Protein AF-X1QKD3-F1 (afdb_monomer_lite)

Structure (mmCIF, N/CA/C/O backbone):
data_AF-X1QKD3-F1
#
_entry.id   AF-X1QKD3-F1
#
loop_
_atom_site.group_PDB
_atom_site.id
_atom_site.type_symbol
_atom_site.label_atom_id
_atom_site.label_alt_id
_atom_site.label_comp_id
_atom_site.label_asym_id
_atom_site.label_entity_id
_atom_site.label_seq_id
_atom_site.pdbx_PDB_ins_code
_atom_site.Cartn_x
_atom_site.Cartn_y
_atom_site.Cartn_z
_atom_site.occupancy
_atom_site.B_iso_or_equiv
_atom_site.auth_seq_id
_atom_site.auth_comp_id
_atom_site.auth_asym_id
_atom_site.auth_atom_id
_atom_site.pdbx_PDB_model_num
ATOM 1 N N . MET A 1 1 ? 2.279 -0.326 20.862 1.00 61.84 1 MET A N 1
ATOM 2 C CA . MET A 1 1 ? 1.372 -0.417 19.700 1.00 61.84 1 MET A CA 1
ATOM 3 C C . MET A 1 1 ? 2.110 -1.162 18.608 1.00 61.84 1 MET A C 1
ATOM 5 O O . MET A 1 1 ? 3.327 -1.029 18.549 1.00 61.84 1 MET A O 1
ATOM 9 N N . ALA A 1 2 ? 1.406 -1.986 17.839 1.00 87.00 2 ALA A N 1
ATOM 10 C CA . ALA A 1 2 ? 1.980 -2.815 16.786 1.00 87.00 2 ALA A CA 1
ATOM 11 C C . ALA A 1 2 ? 1.260 -2.522 15.469 1.00 87.00 2 ALA A C 1
ATOM 13 O O . ALA A 1 2 ? 0.077 -2.185 15.484 1.00 87.00 2 ALA A O 1
ATOM 14 N N . TRP A 1 3 ? 1.986 -2.646 14.363 1.00 91.75 3 TRP A N 1
ATOM 15 C CA . TRP A 1 3 ? 1.397 -2.656 13.032 1.00 91.75 3 TRP A CA 1
ATOM 16 C C . TRP A 1 3 ? 0.642 -3.965 12.824 1.00 91.75 3 TRP A C 1
ATOM 18 O O . TRP A 1 3 ? 1.067 -5.008 13.323 1.00 91.75 3 TRP A O 1
ATOM 28 N N . VAL A 1 4 ? -0.486 -3.886 12.129 1.00 94.19 4 VAL A N 1
ATOM 29 C CA . VAL A 1 4 ? -1.331 -5.035 11.816 1.00 94.19 4 VAL A CA 1
ATOM 30 C C . VAL A 1 4 ? -1.514 -5.058 10.307 1.00 94.19 4 VAL A C 1
ATOM 32 O O . VAL A 1 4 ? -2.031 -4.089 9.750 1.00 94.19 4 VAL A O 1
ATOM 35 N N . SER A 1 5 ? -1.057 -6.129 9.663 1.00 94.38 5 SER A N 1
ATOM 36 C CA . SER A 1 5 ? -1.263 -6.319 8.229 1.00 94.38 5 SER A CA 1
ATOM 37 C C . SER A 1 5 ? -2.680 -6.789 7.908 1.00 94.38 5 SER A C 1
ATOM 39 O O . SER A 1 5 ? -3.314 -7.442 8.743 1.00 94.38 5 SER A O 1
ATOM 41 N N . PRO A 1 6 ? -3.174 -6.492 6.694 1.00 95.12 6 PRO A N 1
ATOM 42 C CA . PRO A 1 6 ? -4.314 -7.176 6.097 1.00 95.12 6 PRO A CA 1
ATOM 43 C C . PRO A 1 6 ? -4.197 -8.702 6.168 1.00 95.12 6 PRO A C 1
ATOM 45 O O . PRO A 1 6 ? -3.116 -9.268 6.307 1.00 95.12 6 PRO A O 1
ATOM 48 N N . THR A 1 7 ? -5.339 -9.377 6.082 1.00 95.62 7 THR A N 1
ATOM 49 C CA . THR A 1 7 ? -5.428 -10.846 6.120 1.00 95.62 7 THR A CA 1
ATOM 50 C C . THR A 1 7 ? -5.896 -11.450 4.801 1.00 95.62 7 THR A C 1
ATOM 52 O O . THR A 1 7 ? -5.780 -12.659 4.611 1.00 95.62 7 THR A O 1
ATOM 55 N N . SER A 1 8 ? -6.450 -10.634 3.906 1.00 96.25 8 SER A N 1
ATOM 56 C CA . SER A 1 8 ? -6.901 -11.034 2.575 1.00 96.25 8 SER A CA 1
ATOM 57 C C . SER A 1 8 ? -6.942 -9.825 1.641 1.00 96.25 8 SER A C 1
ATOM 59 O O . SER A 1 8 ? -6.728 -8.694 2.078 1.00 96.25 8 SER A O 1
ATOM 61 N N . HIS A 1 9 ? -7.257 -10.064 0.374 1.00 95.69 9 HIS A N 1
ATOM 62 C CA . HIS A 1 9 ? -7.461 -9.039 -0.640 1.00 95.69 9 HIS A CA 1
ATOM 63 C C . HIS A 1 9 ? -8.738 -9.315 -1.443 1.00 95.69 9 HIS A C 1
ATOM 65 O O . HIS A 1 9 ? -9.289 -10.416 -1.365 1.00 95.69 9 HIS A O 1
ATOM 71 N N . ASP A 1 10 ? -9.191 -8.312 -2.188 1.00 95.75 10 ASP A N 1
ATOM 72 C CA . ASP A 1 10 ? -10.140 -8.459 -3.290 1.00 95.75 10 ASP A CA 1
ATOM 73 C C . ASP A 1 10 ? -9.579 -7.710 -4.505 1.00 95.75 10 ASP A C 1
ATOM 75 O O . ASP A 1 10 ? -9.236 -6.525 -4.414 1.00 95.75 10 ASP A O 1
ATOM 79 N N . ASP A 1 11 ? -9.448 -8.420 -5.622 1.00 93.56 11 ASP A N 1
ATOM 80 C CA . ASP A 1 11 ? -9.058 -7.866 -6.915 1.00 93.56 11 ASP A CA 1
ATOM 81 C C . ASP A 1 11 ? -10.233 -8.017 -7.881 1.00 93.56 11 ASP A C 1
ATOM 83 O O . ASP A 1 11 ? -10.396 -9.015 -8.583 1.00 93.56 11 ASP A O 1
ATOM 87 N N . TRP A 1 12 ? -11.090 -7.000 -7.880 1.00 89.88 12 TRP A N 1
ATOM 88 C CA . TRP A 1 12 ? -12.324 -6.987 -8.660 1.00 89.88 12 TRP A CA 1
ATOM 89 C C . TRP A 1 12 ? -12.090 -7.087 -10.168 1.00 89.88 12 TRP A C 1
ATOM 91 O O . TRP A 1 12 ? -12.960 -7.589 -10.887 1.00 89.88 12 TRP A O 1
ATOM 101 N N . ASP A 1 13 ? -10.952 -6.578 -10.641 1.00 89.81 13 ASP A N 1
ATOM 102 C CA . ASP A 1 13 ? -10.637 -6.499 -12.062 1.00 89.81 13 ASP A CA 1
ATOM 103 C C . ASP A 1 13 ? -9.740 -7.655 -12.540 1.00 89.81 13 ASP A C 1
ATOM 105 O O . ASP A 1 13 ? -9.559 -7.785 -13.757 1.00 89.81 13 ASP A O 1
ATOM 109 N N . ASP A 1 14 ? -9.227 -8.491 -11.624 1.00 94.38 14 ASP A N 1
ATOM 110 C CA . ASP A 1 14 ? -8.302 -9.606 -11.904 1.00 94.38 14 ASP A CA 1
ATOM 111 C C . ASP A 1 14 ? -7.076 -9.104 -12.700 1.00 94.38 14 ASP A C 1
ATOM 113 O O . ASP A 1 14 ? -6.777 -9.540 -13.819 1.00 94.38 14 ASP A O 1
ATOM 117 N N . ARG A 1 15 ? -6.448 -8.040 -12.181 1.00 94.69 15 ARG A N 1
ATOM 118 C CA . ARG A 1 15 ? -5.343 -7.289 -12.808 1.00 94.69 15 ARG A CA 1
ATOM 119 C C . ARG A 1 15 ? -4.067 -7.276 -11.999 1.00 94.69 15 ARG A C 1
ATOM 121 O O . ARG A 1 15 ? -3.028 -6.930 -12.566 1.00 94.69 15 ARG A O 1
ATOM 128 N N . TRP A 1 16 ? -4.160 -7.567 -10.715 1.00 95.25 16 TRP A N 1
ATOM 129 C CA . TRP A 1 16 ? -3.028 -7.692 -9.834 1.00 95.25 16 TRP A CA 1
ATOM 130 C C . TRP A 1 16 ? -2.537 -9.128 -9.841 1.00 95.25 16 TRP A C 1
ATOM 132 O O . TRP A 1 16 ? -3.304 -10.079 -9.838 1.00 95.25 16 TRP A O 1
ATOM 142 N N . ASP A 1 17 ? -1.224 -9.261 -9.853 1.00 95.94 17 ASP A N 1
ATOM 143 C CA . ASP A 1 17 ? -0.530 -10.517 -9.674 1.00 95.94 17 ASP A CA 1
ATOM 144 C C . ASP A 1 17 ? 0.109 -10.527 -8.278 1.00 95.94 17 ASP A C 1
ATOM 146 O O . ASP A 1 17 ? 0.555 -9.492 -7.763 1.00 95.94 17 ASP A O 1
ATOM 150 N N . ASP A 1 18 ? 0.196 -11.721 -7.689 1.00 97.06 18 ASP A N 1
ATOM 151 C CA . ASP A 1 18 ? 0.863 -11.991 -6.414 1.00 97.06 18 ASP A CA 1
ATOM 152 C C . ASP A 1 18 ? 0.335 -11.144 -5.232 1.00 97.06 18 ASP A C 1
ATOM 154 O O . ASP A 1 18 ? 1.086 -10.685 -4.370 1.00 97.06 18 ASP A O 1
ATOM 158 N N . GLU A 1 19 ? -0.981 -10.956 -5.147 1.00 96.56 19 GLU A N 1
ATOM 159 C CA . GLU A 1 19 ? -1.668 -10.047 -4.220 1.00 96.56 19 GLU A CA 1
ATOM 160 C C . GLU A 1 19 ? -1.364 -10.335 -2.746 1.00 96.56 19 GLU A C 1
ATOM 162 O O . GLU A 1 19 ? -1.325 -9.424 -1.916 1.00 96.56 19 GLU A O 1
ATOM 167 N N . THR A 1 20 ? -1.093 -11.598 -2.402 1.00 97.31 20 THR A N 1
ATOM 168 C CA . THR A 1 20 ? -0.695 -11.986 -1.041 1.00 97.31 20 THR A CA 1
ATOM 169 C C . THR A 1 20 ? 0.603 -11.324 -0.586 1.00 97.31 20 THR A C 1
ATOM 171 O O . THR A 1 20 ? 0.787 -11.126 0.613 1.00 97.31 20 THR A O 1
ATOM 174 N N . ASN A 1 21 ? 1.475 -10.945 -1.523 1.00 96.88 21 ASN A N 1
ATOM 175 C CA . ASN A 1 21 ? 2.734 -10.269 -1.226 1.00 96.88 21 ASN A CA 1
ATOM 176 C C . ASN A 1 21 ? 2.526 -8.806 -0.794 1.00 96.88 21 ASN A C 1
ATOM 178 O O . ASN A 1 21 ? 3.434 -8.188 -0.254 1.00 96.88 21 ASN A O 1
ATOM 182 N N . ALA A 1 22 ? 1.341 -8.215 -0.999 1.00 95.81 22 ALA A N 1
ATOM 183 C CA . ALA A 1 22 ? 1.064 -6.847 -0.546 1.00 95.81 22 ALA A CA 1
ATOM 184 C C . ALA A 1 22 ? 0.945 -6.725 0.989 1.00 95.81 22 ALA A C 1
ATOM 186 O O . ALA A 1 22 ? 0.936 -5.614 1.524 1.00 95.81 22 ALA A O 1
ATOM 187 N N . TYR A 1 23 ? 0.810 -7.846 1.705 1.00 95.12 23 TYR A N 1
ATOM 188 C CA . TYR A 1 23 ? 0.563 -7.881 3.150 1.00 95.12 23 TYR A CA 1
ATOM 189 C C . TYR A 1 23 ? 1.246 -9.064 3.863 1.00 95.12 23 TYR A C 1
ATOM 191 O O . TYR A 1 23 ? 0.785 -9.518 4.911 1.00 95.12 23 TYR A O 1
ATOM 199 N N . ASP A 1 24 ? 2.361 -9.559 3.322 1.00 95.19 24 ASP A N 1
ATOM 200 C CA . ASP A 1 24 ? 3.154 -10.660 3.894 1.00 95.19 24 ASP A CA 1
ATOM 201 C C . ASP A 1 24 ? 4.258 -10.202 4.877 1.00 95.19 24 ASP A C 1
ATOM 203 O O . ASP A 1 24 ? 4.956 -11.036 5.457 1.00 95.19 24 ASP A O 1
ATOM 207 N N . GLU A 1 25 ? 4.375 -8.887 5.107 1.00 93.25 25 GLU A N 1
ATOM 208 C CA . GLU A 1 25 ? 5.419 -8.224 5.910 1.00 93.25 25 GLU A CA 1
ATOM 209 C C . GLU A 1 25 ? 6.854 -8.363 5.351 1.00 93.25 25 GLU A C 1
ATOM 211 O O . GLU A 1 25 ? 7.819 -8.098 6.077 1.00 93.25 25 GLU A O 1
ATOM 216 N N . ASP A 1 26 ? 7.019 -8.718 4.072 1.00 95.19 26 ASP A N 1
ATOM 217 C CA . ASP A 1 26 ? 8.312 -8.788 3.389 1.00 95.19 26 ASP A CA 1
ATOM 218 C C . ASP A 1 26 ? 8.428 -7.701 2.306 1.00 95.19 26 ASP A C 1
ATOM 220 O O . ASP A 1 26 ? 7.716 -7.672 1.315 1.00 95.19 26 ASP A O 1
ATOM 224 N N . THR A 1 27 ? 9.377 -6.776 2.472 1.00 94.25 27 THR A N 1
ATOM 225 C CA . THR A 1 27 ? 9.627 -5.709 1.485 1.00 94.25 27 THR A CA 1
ATOM 226 C C . THR A 1 27 ? 10.398 -6.188 0.245 1.00 94.25 27 THR A C 1
ATOM 228 O O . THR A 1 27 ? 10.738 -5.370 -0.610 1.00 94.25 27 THR A O 1
ATOM 231 N N . GLY A 1 28 ? 10.786 -7.467 0.190 1.00 94.00 28 GLY A N 1
ATOM 232 C CA . GLY A 1 28 ? 11.464 -8.098 -0.944 1.00 94.00 28 GLY A CA 1
ATOM 233 C C . GLY A 1 28 ? 10.524 -8.780 -1.944 1.00 94.00 28 GLY A C 1
ATOM 234 O O . GLY A 1 28 ? 10.938 -9.033 -3.076 1.00 94.00 28 GLY A O 1
ATOM 235 N N . SER A 1 29 ? 9.286 -9.061 -1.543 1.00 95.00 29 SER A N 1
ATOM 236 C CA . SER A 1 29 ? 8.179 -9.509 -2.390 1.00 95.00 29 SER A CA 1
ATOM 237 C C . SER A 1 29 ? 7.228 -8.335 -2.649 1.00 95.00 29 SER A C 1
ATOM 239 O O . SER A 1 29 ? 7.253 -7.318 -1.957 1.00 95.00 29 SER A O 1
ATOM 241 N N . PHE A 1 30 ? 6.429 -8.428 -3.710 1.00 93.75 30 PHE A N 1
ATOM 242 C CA . PHE A 1 30 ? 5.449 -7.398 -4.040 1.00 93.75 30 PHE A CA 1
ATOM 243 C C . PHE A 1 30 ? 4.291 -7.988 -4.839 1.00 93.75 30 PHE A C 1
ATOM 245 O O . PHE A 1 30 ? 4.471 -8.965 -5.568 1.00 93.75 30 PHE A O 1
ATOM 252 N N . ALA A 1 31 ? 3.116 -7.383 -4.675 1.00 96.00 31 ALA A N 1
ATOM 253 C CA . ALA A 1 31 ? 2.032 -7.487 -5.639 1.00 96.00 31 ALA A CA 1
ATOM 254 C C . ALA A 1 31 ? 2.245 -6.417 -6.714 1.00 96.00 31 ALA A C 1
ATOM 256 O O . ALA A 1 31 ? 2.751 -5.329 -6.414 1.00 96.00 31 ALA A O 1
ATOM 257 N N . TYR A 1 32 ? 1.868 -6.696 -7.954 1.00 93.62 32 TYR A N 1
ATOM 258 C CA . TYR A 1 32 ? 2.039 -5.750 -9.057 1.00 93.62 32 TYR A CA 1
ATOM 259 C C . TYR A 1 32 ? 0.910 -5.868 -10.066 1.00 93.62 32 TYR A C 1
ATOM 261 O O . TYR A 1 32 ? 0.166 -6.836 -10.080 1.00 93.62 32 TYR A O 1
ATOM 269 N N . TYR A 1 33 ? 0.807 -4.879 -10.943 1.00 92.88 33 TYR A N 1
ATOM 270 C CA . TYR A 1 33 ? -0.055 -4.927 -12.114 1.00 92.88 33 TYR A CA 1
ATOM 271 C C . TYR A 1 33 ? 0.664 -4.233 -13.277 1.00 92.88 33 TYR A C 1
ATOM 273 O O . TYR A 1 33 ? 1.566 -3.418 -13.068 1.00 92.88 33 TYR A O 1
ATOM 281 N N . PHE A 1 34 ? 0.267 -4.533 -14.516 1.00 88.12 34 PHE A N 1
ATOM 282 C CA . PHE A 1 34 ? 0.856 -3.914 -15.705 1.00 88.12 34 PHE A CA 1
ATOM 283 C C . PHE A 1 34 ? -0.125 -2.993 -16.433 1.00 88.12 34 PHE A C 1
ATOM 285 O O . PHE A 1 34 ? -1.075 -3.443 -17.077 1.00 88.12 34 PHE A O 1
ATOM 292 N N . GLY A 1 35 ? 0.190 -1.696 -16.418 1.00 80.56 35 GLY A N 1
ATOM 293 C CA . GLY A 1 35 ? -0.507 -0.661 -17.178 1.00 80.56 35 GLY A CA 1
ATOM 294 C C . GLY A 1 35 ? -1.888 -0.293 -16.627 1.00 80.56 35 GLY A C 1
ATOM 295 O O . GLY A 1 35 ? -2.526 -1.054 -15.912 1.00 80.56 35 GLY A O 1
ATOM 296 N N . GLY A 1 36 ? -2.374 0.893 -16.998 1.00 78.69 36 GLY A N 1
ATOM 297 C CA . GLY A 1 36 ? -3.675 1.397 -16.549 1.00 78.69 36 GLY A CA 1
ATOM 298 C C . GLY A 1 36 ? -3.682 1.870 -15.093 1.00 78.69 36 GLY A C 1
ATOM 299 O O . GLY A 1 36 ? -2.636 2.087 -14.487 1.00 78.69 36 GLY A O 1
ATOM 300 N N . ALA A 1 37 ? -4.885 2.070 -14.561 1.00 78.38 37 ALA A N 1
ATOM 301 C CA . ALA A 1 37 ? -5.121 2.443 -13.173 1.00 78.38 37 ALA A CA 1
ATOM 302 C C . ALA A 1 37 ? -6.135 1.457 -12.594 1.00 78.38 37 ALA A C 1
ATOM 304 O O . ALA A 1 37 ? -7.315 1.514 -12.942 1.00 78.38 37 ALA A O 1
ATOM 305 N N . TYR A 1 38 ? -5.648 0.541 -11.762 1.00 89.00 38 TYR A N 1
ATOM 306 C CA . TYR A 1 38 ? -6.440 -0.482 -11.084 1.00 89.00 38 TYR A CA 1
ATOM 307 C C . TYR A 1 38 ? -6.229 -0.369 -9.575 1.00 89.00 38 TYR A C 1
ATOM 309 O O . TYR A 1 38 ? -5.251 0.221 -9.111 1.00 89.00 38 TYR A O 1
ATOM 317 N N . TYR A 1 39 ? -7.157 -0.910 -8.798 1.00 89.38 39 TYR A N 1
ATOM 318 C CA . TYR A 1 39 ? -7.118 -0.859 -7.341 1.00 89.38 39 TYR A CA 1
ATOM 319 C C . TYR A 1 39 ? -7.062 -2.269 -6.766 1.00 89.38 39 TYR A C 1
ATOM 321 O O . TYR A 1 39 ? -7.589 -3.195 -7.368 1.00 89.38 39 TYR A O 1
ATOM 329 N N . LEU A 1 40 ? -6.407 -2.411 -5.615 1.00 94.38 40 LEU A N 1
ATOM 330 C CA . LEU A 1 40 ? -6.344 -3.659 -4.865 1.00 94.38 40 LEU A CA 1
ATOM 331 C C . LEU A 1 40 ? -6.943 -3.417 -3.484 1.00 94.38 40 LEU A C 1
ATOM 333 O O . LEU A 1 40 ? -6.434 -2.613 -2.698 1.00 94.38 40 LEU A O 1
ATOM 337 N N . GLU A 1 41 ? -8.043 -4.088 -3.169 1.00 95.00 41 GLU A N 1
ATOM 338 C CA . GLU A 1 41 ? -8.658 -3.953 -1.853 1.00 95.00 41 GLU A CA 1
ATOM 339 C C . GLU A 1 41 ? -7.916 -4.842 -0.858 1.00 95.00 41 GLU A C 1
ATOM 341 O O . GLU A 1 41 ? -7.744 -6.033 -1.090 1.00 95.00 41 GLU A O 1
ATOM 346 N N . LEU A 1 42 ? -7.462 -4.271 0.262 1.00 95.75 42 LEU A N 1
ATOM 347 C CA . LEU A 1 42 ? -6.687 -4.985 1.281 1.00 95.75 42 LEU A CA 1
ATOM 348 C C . LEU A 1 42 ? -7.491 -5.118 2.571 1.00 95.75 42 LEU A C 1
ATOM 350 O O . LEU A 1 42 ? -7.636 -4.174 3.341 1.00 95.75 42 LEU A O 1
ATOM 354 N N . ILE A 1 43 ? -7.992 -6.316 2.837 1.00 94.00 43 ILE A N 1
ATOM 355 C CA . ILE A 1 43 ? -9.032 -6.552 3.832 1.00 94.00 43 ILE A CA 1
ATOM 356 C C . ILE A 1 43 ? -8.417 -6.983 5.167 1.00 94.00 43 ILE A C 1
ATOM 358 O O . ILE A 1 43 ? -7.635 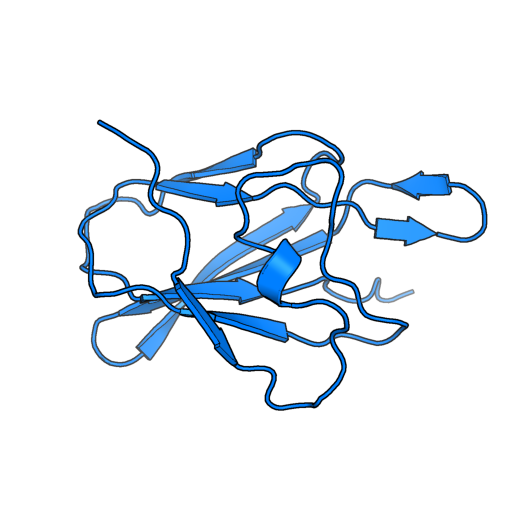-7.932 5.256 1.00 94.00 43 ILE A O 1
ATOM 362 N N . HIS A 1 44 ? -8.843 -6.320 6.239 1.00 91.19 44 HIS A N 1
ATOM 363 C CA . HIS A 1 44 ? -8.563 -6.702 7.621 1.00 91.19 44 HIS A CA 1
ATOM 364 C C . HIS A 1 44 ? -9.869 -6.731 8.425 1.00 91.19 44 HIS A C 1
ATOM 366 O O . HIS A 1 44 ? -10.867 -6.120 8.043 1.00 91.19 44 HIS A O 1
ATOM 372 N N . SER A 1 45 ? -9.867 -7.413 9.573 1.00 89.69 45 SER A N 1
ATOM 373 C CA . SER A 1 45 ? -10.947 -7.248 10.553 1.00 89.69 45 SER A CA 1
ATOM 374 C C . SER A 1 45 ? -11.052 -5.788 11.024 1.00 89.69 45 SER A C 1
ATOM 376 O O . SER A 1 45 ? -10.056 -5.072 11.074 1.00 89.69 45 SER A O 1
ATOM 378 N N . ALA A 1 46 ? -12.247 -5.323 11.384 1.00 87.62 46 ALA A N 1
ATOM 379 C CA . ALA A 1 46 ? -12.422 -3.937 11.817 1.00 87.62 46 ALA A CA 1
ATOM 380 C C . ALA A 1 46 ? -11.529 -3.610 13.031 1.00 87.62 46 ALA A C 1
ATOM 382 O O . ALA A 1 46 ? -11.668 -4.234 14.089 1.00 87.62 46 ALA A O 1
ATOM 383 N N . ILE A 1 47 ? -10.652 -2.613 12.884 1.00 88.12 47 ILE A N 1
ATOM 384 C CA . ILE A 1 47 ? -9.699 -2.179 13.916 1.00 88.12 47 ILE A CA 1
ATOM 385 C C . ILE A 1 47 ? -9.742 -0.667 14.132 1.00 88.12 47 ILE A C 1
ATOM 387 O O . ILE A 1 47 ? -10.064 0.101 13.225 1.00 88.12 47 ILE A O 1
ATOM 391 N N . ASP A 1 48 ? -9.381 -0.253 15.345 1.00 86.81 48 ASP A N 1
ATOM 392 C CA . ASP A 1 48 ? -9.114 1.146 15.663 1.00 86.81 48 ASP A CA 1
ATOM 393 C C . ASP A 1 48 ? -7.625 1.428 15.431 1.00 86.81 48 ASP A C 1
ATOM 395 O O . ASP A 1 48 ? -6.758 0.818 16.066 1.00 86.81 48 ASP A O 1
ATOM 399 N N . CYS A 1 49 ? -7.318 2.357 14.530 1.00 88.06 49 CYS A N 1
ATOM 400 C CA . CYS A 1 49 ? -5.958 2.806 14.258 1.00 88.06 49 CYS A CA 1
ATOM 401 C C . CYS A 1 49 ? -5.918 4.316 13.993 1.00 88.06 49 CYS A C 1
ATOM 403 O O . CYS A 1 49 ? -6.920 4.948 13.664 1.00 88.06 49 CYS A O 1
ATOM 405 N N . ASP A 1 50 ? -4.745 4.910 14.190 1.00 89.62 50 ASP A N 1
ATOM 406 C CA . ASP A 1 50 ? -4.475 6.334 13.978 1.00 89.62 50 ASP A CA 1
ATOM 407 C C . ASP A 1 50 ? -3.722 6.597 12.667 1.00 89.62 50 ASP A C 1
ATOM 409 O O . ASP A 1 50 ? -3.708 7.728 12.166 1.00 89.62 50 ASP A O 1
ATOM 413 N N . LYS A 1 51 ? -3.108 5.554 12.095 1.00 92.56 51 LYS A N 1
ATO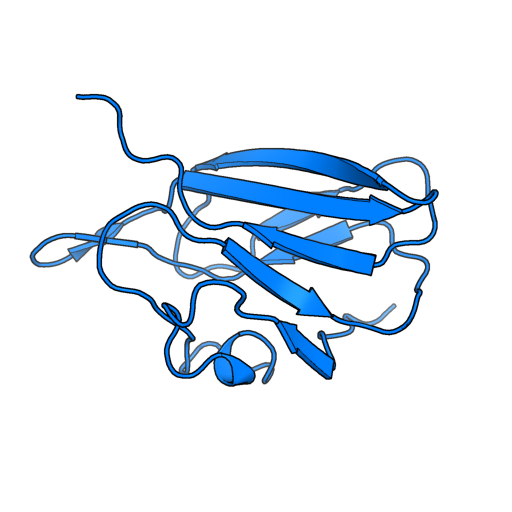M 414 C CA . LYS A 1 51 ? -2.351 5.608 10.847 1.00 92.56 51 LYS A CA 1
ATOM 415 C C . LYS A 1 51 ? -2.497 4.348 10.005 1.00 92.56 51 LYS A C 1
ATOM 417 O O . LYS A 1 51 ? -2.750 3.258 10.513 1.00 92.56 51 LYS A O 1
ATOM 422 N N . VAL A 1 52 ? -2.198 4.517 8.725 1.00 93.69 52 VAL A N 1
ATOM 423 C CA . VAL A 1 52 ? -1.881 3.442 7.780 1.00 93.69 52 VAL A CA 1
ATOM 424 C C . VAL A 1 52 ? -0.453 3.641 7.286 1.00 93.69 52 VAL A C 1
ATOM 426 O O . VAL A 1 52 ? 0.056 4.766 7.309 1.00 93.69 52 VAL A O 1
ATOM 429 N N . ARG A 1 53 ? 0.199 2.573 6.836 1.00 95.00 53 ARG A N 1
ATOM 430 C CA . ARG A 1 53 ? 1.512 2.653 6.190 1.00 95.00 53 ARG A CA 1
ATOM 431 C C . ARG A 1 53 ? 1.512 1.851 4.900 1.00 95.00 53 ARG A C 1
ATOM 433 O O . ARG A 1 53 ? 0.824 0.840 4.818 1.00 95.00 53 ARG A O 1
ATOM 440 N N . ILE A 1 54 ? 2.297 2.298 3.934 1.00 95.19 54 ILE A N 1
ATOM 441 C CA . ILE A 1 54 ? 2.469 1.644 2.639 1.00 95.19 54 ILE A CA 1
ATOM 442 C C . ILE A 1 54 ? 3.954 1.618 2.273 1.00 95.19 54 ILE A C 1
ATOM 444 O O . ILE A 1 54 ? 4.695 2.539 2.624 1.00 95.19 54 ILE A O 1
ATOM 448 N N . TRP A 1 55 ? 4.369 0.563 1.580 1.00 95.75 55 TRP A N 1
ATOM 449 C CA . TRP A 1 55 ? 5.648 0.457 0.893 1.00 95.75 55 TRP A CA 1
ATOM 450 C C . TRP A 1 55 ? 5.351 0.129 -0.567 1.00 95.75 55 TRP A C 1
ATOM 452 O O . TRP A 1 55 ? 4.748 -0.902 -0.844 1.00 95.75 55 TRP A O 1
ATOM 462 N N . ALA A 1 56 ? 5.726 1.006 -1.491 1.00 95.25 56 ALA A N 1
ATOM 463 C CA . ALA A 1 56 ? 5.477 0.799 -2.913 1.00 95.25 56 ALA A CA 1
ATOM 464 C C . ALA A 1 56 ? 6.564 1.465 -3.759 1.00 95.25 56 ALA A C 1
ATOM 466 O O . ALA A 1 56 ? 7.355 2.272 -3.262 1.00 95.25 56 ALA A O 1
ATOM 467 N N . LEU A 1 57 ? 6.581 1.121 -5.040 1.00 94.62 57 LEU A N 1
ATOM 468 C CA . LEU A 1 57 ? 7.328 1.790 -6.097 1.00 94.62 57 LEU A CA 1
ATOM 469 C C . LEU A 1 57 ? 6.485 1.762 -7.374 1.00 94.62 57 LEU A C 1
ATOM 471 O O . LEU A 1 57 ? 5.593 0.923 -7.488 1.00 94.62 57 LEU A O 1
ATOM 475 N N . ASP A 1 58 ? 6.782 2.648 -8.318 1.00 92.06 58 ASP A N 1
ATOM 476 C CA . ASP A 1 58 ? 6.379 2.458 -9.714 1.00 92.06 58 ASP A CA 1
ATOM 477 C C . ASP A 1 58 ? 7.614 2.067 -10.531 1.00 92.06 58 ASP A C 1
ATOM 479 O O . ASP A 1 58 ? 8.728 2.488 -10.206 1.00 92.06 58 ASP A O 1
ATOM 483 N N . HIS A 1 59 ? 7.435 1.248 -11.563 1.00 89.62 59 HIS A N 1
ATOM 484 C CA . HIS A 1 59 ? 8.513 0.797 -12.432 1.00 89.62 59 HIS A CA 1
ATOM 485 C C . HIS A 1 59 ? 8.326 1.362 -13.842 1.00 89.62 59 HIS A C 1
ATOM 487 O O . HIS A 1 59 ? 7.508 0.882 -14.629 1.00 89.62 59 HIS A O 1
ATOM 493 N N . GLU A 1 60 ? 9.134 2.366 -14.185 1.00 87.81 60 GLU A N 1
ATOM 494 C CA . GLU A 1 60 ? 9.093 3.040 -15.480 1.00 87.81 60 GLU A CA 1
ATOM 495 C C . GLU A 1 60 ? 10.315 2.685 -16.330 1.00 87.81 60 GLU A C 1
ATOM 497 O O . GLU A 1 60 ? 11.442 3.033 -15.977 1.00 87.81 60 GLU A O 1
ATOM 502 N N . LEU A 1 61 ? 10.083 2.079 -17.502 1.00 84.88 61 LEU A N 1
ATOM 503 C CA . LEU A 1 61 ? 11.084 1.716 -18.520 1.00 84.88 61 LEU A CA 1
ATOM 504 C C . LEU A 1 61 ? 12.299 0.939 -17.977 1.00 84.88 61 LEU A C 1
ATOM 506 O O . LEU A 1 61 ? 12.376 -0.273 -18.143 1.00 84.88 61 LEU A O 1
ATOM 510 N N . GLU A 1 62 ? 13.264 1.644 -17.389 1.00 88.50 62 GLU A N 1
ATOM 511 C CA . GLU A 1 62 ? 14.536 1.117 -16.887 1.00 88.50 62 GLU A CA 1
ATOM 512 C C . GLU A 1 62 ? 14.830 1.552 -15.437 1.00 88.50 62 GLU A C 1
ATOM 514 O O . GLU A 1 62 ? 15.948 1.371 -14.948 1.00 88.50 62 GLU A O 1
ATOM 519 N N . SER A 1 63 ? 13.864 2.152 -14.734 1.00 93.00 63 SER A N 1
ATOM 520 C CA . SER A 1 63 ? 14.066 2.640 -13.371 1.00 93.00 63 SER A CA 1
ATOM 521 C C . SER A 1 63 ? 12.813 2.585 -12.515 1.00 93.00 63 SER A C 1
ATOM 523 O O . SER A 1 63 ? 11.726 2.942 -12.956 1.00 93.00 63 SER A O 1
ATOM 525 N N . ASP A 1 64 ? 13.005 2.267 -11.239 1.00 93.12 64 ASP A N 1
ATOM 526 C CA . ASP A 1 64 ? 11.974 2.495 -10.235 1.00 93.12 64 ASP A CA 1
ATOM 527 C C . ASP A 1 64 ? 11.838 4.001 -9.989 1.00 93.12 64 ASP A C 1
ATOM 529 O O . ASP A 1 64 ? 12.847 4.717 -9.947 1.00 93.12 64 ASP A O 1
ATOM 533 N N . VAL A 1 65 ? 10.628 4.490 -9.750 1.00 94.62 65 VAL A N 1
ATOM 534 C CA . VAL A 1 65 ? 10.313 5.892 -9.442 1.00 94.62 65 VAL A CA 1
ATOM 535 C C . VAL A 1 65 ? 9.327 5.986 -8.276 1.00 94.62 65 VAL A C 1
ATOM 537 O O . VAL A 1 65 ? 8.822 4.980 -7.780 1.00 94.62 65 VAL A O 1
ATOM 540 N N . ASP A 1 66 ? 9.157 7.204 -7.766 1.00 94.88 66 ASP A N 1
ATOM 541 C CA . ASP A 1 66 ? 8.206 7.505 -6.69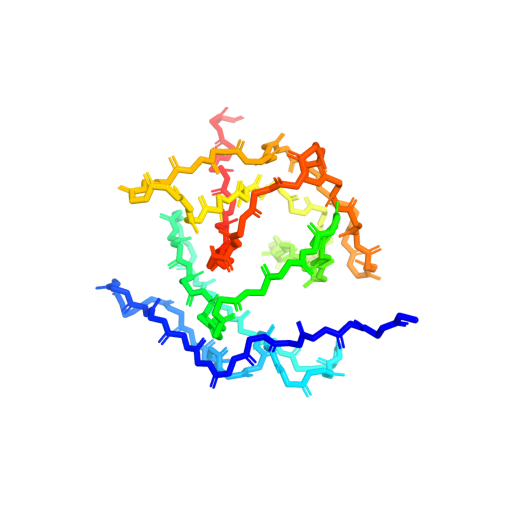9 1.00 94.88 66 ASP A CA 1
ATOM 542 C C . ASP A 1 66 ? 6.777 7.391 -7.258 1.00 94.88 66 ASP A C 1
ATOM 544 O O . ASP A 1 66 ? 6.441 8.158 -8.163 1.00 94.88 66 ASP A O 1
ATOM 548 N N . PRO A 1 67 ? 5.937 6.463 -6.761 1.00 93.44 67 PRO A N 1
ATOM 549 C CA . PRO A 1 67 ? 4.594 6.281 -7.293 1.00 93.44 67 PRO A CA 1
ATOM 550 C C . PRO A 1 67 ? 3.676 7.412 -6.820 1.00 93.44 67 PRO A C 1
ATOM 552 O O . PRO A 1 67 ? 3.703 7.809 -5.648 1.00 93.44 67 PRO A O 1
ATOM 555 N N . ASP A 1 68 ? 2.826 7.911 -7.715 1.00 91.00 68 ASP A N 1
ATOM 556 C CA . ASP A 1 68 ? 1.585 8.586 -7.322 1.00 91.00 68 ASP A CA 1
ATOM 557 C C . ASP A 1 68 ? 0.602 7.518 -6.832 1.00 91.00 68 ASP A C 1
ATOM 559 O O . ASP A 1 68 ? 0.573 6.440 -7.403 1.00 91.00 68 ASP A O 1
ATOM 563 N N . ILE A 1 69 ? -0.161 7.740 -5.764 1.00 91.00 69 ILE A N 1
ATOM 564 C CA . ILE A 1 69 ? -1.107 6.740 -5.235 1.00 91.00 69 ILE A CA 1
ATOM 565 C C . ILE A 1 69 ? -2.368 7.401 -4.687 1.00 91.00 69 ILE A C 1
ATOM 567 O O . ILE A 1 69 ? -2.386 8.589 -4.352 1.00 91.00 69 ILE A O 1
ATOM 571 N N . LEU A 1 70 ? -3.416 6.598 -4.514 1.00 91.56 70 LEU A N 1
ATOM 572 C CA . LEU A 1 70 ? -4.642 6.982 -3.827 1.00 91.56 70 LEU A CA 1
ATOM 573 C C . LEU A 1 70 ? -4.852 6.059 -2.625 1.00 91.56 70 LEU A C 1
ATOM 575 O O . LEU A 1 70 ? -4.727 4.857 -2.720 1.00 91.56 70 LEU A O 1
ATOM 579 N N . ILE A 1 71 ? -5.203 6.561 -1.452 1.00 92.44 71 ILE A N 1
ATOM 580 C CA . ILE A 1 71 ? -5.535 5.680 -0.321 1.00 92.44 71 ILE A CA 1
ATOM 581 C C . ILE A 1 71 ? -6.964 5.971 0.081 1.00 92.44 71 ILE A C 1
ATOM 583 O O . ILE A 1 71 ? -7.295 7.123 0.355 1.00 92.44 71 ILE A O 1
ATOM 587 N N . PHE A 1 72 ? -7.793 4.931 0.122 1.00 90.62 72 PHE A N 1
ATOM 588 C CA . PHE A 1 72 ? -9.182 5.005 0.553 1.00 90.62 72 PHE A CA 1
ATOM 589 C C . PHE A 1 72 ? -9.408 4.083 1.741 1.00 90.62 72 PHE A C 1
ATOM 591 O O . PHE A 1 72 ? -8.881 2.984 1.813 1.00 90.62 72 PHE A O 1
ATOM 598 N N . LEU A 1 73 ? -10.223 4.521 2.682 1.00 90.44 73 LEU A N 1
ATOM 599 C CA . LEU A 1 73 ? -10.584 3.748 3.858 1.00 90.44 73 LEU A CA 1
ATOM 600 C C . LEU A 1 73 ? -12.077 3.482 3.805 1.00 90.44 73 LEU A C 1
ATOM 602 O O . LEU A 1 73 ? -12.843 4.397 3.511 1.00 90.44 73 LEU A O 1
ATOM 606 N N . TYR A 1 74 ? -12.499 2.267 4.113 1.00 88.44 74 TYR A N 1
ATOM 607 C CA . TYR A 1 74 ? -13.906 1.944 4.270 1.00 88.44 74 TYR A CA 1
ATOM 608 C C . TYR A 1 74 ? -14.290 1.983 5.746 1.00 88.44 74 TYR A C 1
ATOM 610 O O . TYR A 1 74 ? -13.810 1.190 6.552 1.00 88.44 74 TYR A O 1
ATOM 618 N N . TYR A 1 75 ? -15.170 2.902 6.115 1.00 84.75 75 TYR A N 1
ATOM 619 C CA . TYR A 1 75 ? -15.757 2.989 7.450 1.00 84.75 75 TYR A CA 1
ATOM 620 C C . TYR A 1 75 ? -17.085 3.735 7.389 1.00 84.75 75 TYR A C 1
ATOM 622 O O . TYR A 1 75 ? -17.364 4.419 6.408 1.00 84.75 75 TYR A O 1
ATOM 630 N N . ASP A 1 76 ? -17.922 3.578 8.417 1.00 86.81 76 ASP A N 1
ATOM 631 C CA . ASP A 1 76 ? -19.272 4.161 8.451 1.00 86.81 76 ASP A CA 1
ATOM 632 C C . ASP A 1 76 ? -20.079 3.866 7.167 1.00 86.81 76 ASP A C 1
ATOM 634 O O . ASP A 1 76 ? -20.744 4.737 6.607 1.00 86.81 76 ASP A O 1
ATOM 638 N N . ASP A 1 77 ? -19.981 2.617 6.693 1.00 86.00 77 ASP A N 1
ATOM 639 C CA . ASP A 1 77 ? -20.636 2.097 5.486 1.00 86.00 77 ASP A CA 1
ATOM 640 C C . ASP A 1 77 ? -20.305 2.859 4.186 1.00 86.00 77 ASP A C 1
ATOM 642 O O . ASP A 1 77 ? -21.119 2.925 3.261 1.00 86.00 77 ASP A O 1
ATOM 646 N N . GLY A 1 78 ? -19.095 3.423 4.084 1.00 85.12 78 GLY A N 1
ATOM 647 C CA . GLY A 1 78 ? -18.643 4.080 2.862 1.00 85.12 78 GLY A CA 1
ATOM 648 C C . GLY A 1 78 ? -17.130 4.209 2.714 1.00 85.12 78 GLY A C 1
ATOM 649 O O . GLY A 1 78 ? -16.368 4.124 3.674 1.00 85.12 78 GLY A O 1
ATOM 650 N N . TRP A 1 79 ? -16.704 4.457 1.475 1.00 87.56 79 TRP A N 1
ATOM 651 C CA . TRP A 1 79 ? -15.317 4.756 1.122 1.00 87.56 79 TRP A CA 1
ATOM 652 C C . TRP A 1 79 ? -14.986 6.231 1.357 1.00 87.56 79 TRP A C 1
ATOM 654 O O . TRP A 1 79 ? -15.718 7.121 0.925 1.00 87.56 79 TRP A O 1
ATOM 664 N N . GLN A 1 80 ? -13.849 6.490 1.993 1.00 87.25 80 GLN A N 1
ATOM 665 C CA . GLN A 1 80 ? -13.357 7.822 2.335 1.00 87.25 80 GLN A CA 1
ATOM 666 C C . GLN A 1 80 ? -11.920 7.973 1.840 1.00 87.25 80 GLN A C 1
ATOM 668 O O . GLN A 1 80 ? -11.053 7.172 2.186 1.00 87.25 80 GLN A O 1
ATOM 673 N N . ALA A 1 81 ? -11.651 8.999 1.034 1.00 90.38 81 ALA A N 1
ATOM 674 C CA . ALA A 1 81 ? -10.298 9.280 0.567 1.00 90.38 81 ALA A CA 1
ATOM 675 C C . ALA A 1 81 ? -9.426 9.775 1.732 1.00 90.38 81 ALA A C 1
ATOM 677 O O . ALA A 1 81 ? -9.741 10.780 2.370 1.00 90.38 81 ALA A O 1
ATOM 678 N N . LEU A 1 82 ? -8.315 9.089 1.985 1.00 92.38 82 LEU A N 1
ATOM 679 C CA . LEU A 1 82 ? -7.304 9.476 2.964 1.00 92.38 82 LEU A CA 1
ATOM 680 C C . LEU A 1 82 ? -6.189 10.309 2.329 1.00 92.38 82 LEU A C 1
ATOM 682 O O . LEU A 1 82 ? -5.741 11.304 2.899 1.00 92.38 82 LEU A O 1
ATOM 686 N N . PHE A 1 83 ? -5.689 9.868 1.177 1.00 93.19 83 PHE A N 1
ATOM 687 C CA . PHE A 1 83 ? -4.516 10.462 0.549 1.00 93.19 83 PHE A CA 1
ATOM 688 C C . PHE A 1 83 ? -4.584 10.353 -0.973 1.00 93.19 83 PHE A C 1
ATOM 690 O O . PHE A 1 83 ? -5.102 9.379 -1.509 1.00 93.19 83 PHE A O 1
ATOM 697 N N . SER A 1 84 ? -4.037 11.362 -1.645 1.00 91.44 84 SER A N 1
ATOM 698 C CA . SER A 1 84 ? -3.764 11.379 -3.077 1.00 91.44 84 SER A CA 1
ATOM 699 C C . SER A 1 84 ? -2.457 12.129 -3.295 1.00 91.44 84 SER A C 1
ATOM 701 O O . SER A 1 84 ? -2.291 13.229 -2.753 1.00 91.44 84 SER A O 1
ATOM 703 N N . GLY A 1 85 ? -1.531 11.529 -4.035 1.00 92.25 85 GLY A N 1
ATOM 704 C CA . GLY A 1 85 ? -0.269 12.152 -4.406 1.00 92.25 85 GLY A CA 1
ATOM 705 C C . GLY A 1 85 ? 0.913 11.190 -4.374 1.00 92.25 85 GLY A C 1
ATOM 706 O O . GLY A 1 85 ? 0.806 10.016 -4.025 1.00 92.25 85 GLY A O 1
ATOM 707 N N . THR A 1 86 ? 2.083 11.741 -4.677 1.00 95.19 86 THR A N 1
ATOM 708 C CA . THR A 1 86 ? 3.343 11.003 -4.707 1.00 95.19 86 THR A CA 1
ATOM 709 C C . THR A 1 86 ? 3.806 10.575 -3.315 1.00 95.19 86 THR A C 1
ATOM 711 O O . THR A 1 86 ? 3.756 11.351 -2.349 1.00 95.19 86 THR A O 1
ATOM 714 N N . ILE A 1 87 ? 4.311 9.347 -3.216 1.00 95.06 87 ILE A N 1
ATOM 715 C CA . ILE A 1 87 ? 5.051 8.850 -2.055 1.00 95.06 87 ILE A CA 1
ATOM 716 C C . ILE A 1 87 ? 6.485 8.500 -2.440 1.00 95.06 87 ILE A C 1
ATOM 718 O O . ILE A 1 87 ? 6.768 8.149 -3.577 1.00 95.06 87 ILE A O 1
ATOM 722 N N . THR A 1 88 ? 7.400 8.575 -1.477 1.00 97.25 88 THR A N 1
ATOM 723 C CA . THR A 1 88 ? 8.774 8.115 -1.690 1.00 97.25 88 THR A CA 1
ATOM 724 C C . THR A 1 88 ? 8.781 6.601 -1.872 1.00 97.25 88 THR A C 1
ATOM 726 O O . THR A 1 88 ? 8.231 5.883 -1.035 1.00 97.25 88 THR A O 1
ATOM 729 N N . LYS A 1 89 ? 9.407 6.114 -2.945 1.00 95.00 89 LYS A N 1
ATOM 730 C CA . LYS A 1 89 ? 9.521 4.677 -3.208 1.00 95.00 89 LYS A CA 1
ATOM 731 C C . LYS A 1 89 ? 10.441 3.976 -2.212 1.00 95.00 89 LYS A C 1
ATOM 733 O O . LYS A 1 89 ? 11.334 4.601 -1.637 1.00 95.00 89 LYS A O 1
ATOM 738 N N . ASN A 1 90 ? 10.296 2.657 -2.080 1.00 93.62 90 ASN A N 1
ATOM 739 C CA . ASN A 1 90 ? 11.199 1.810 -1.285 1.00 93.62 90 ASN A CA 1
ATOM 740 C C . ASN A 1 90 ? 11.410 2.308 0.157 1.00 93.62 90 ASN A C 1
ATOM 742 O O . ASN A 1 90 ? 12.508 2.240 0.719 1.00 93.62 90 ASN A O 1
ATOM 746 N N . THR A 1 91 ? 10.354 2.854 0.756 1.00 96.00 91 THR A N 1
ATOM 747 C CA . THR A 1 91 ? 10.340 3.254 2.158 1.00 96.00 91 THR A CA 1
ATOM 748 C C . THR A 1 91 ? 8.931 3.144 2.723 1.00 96.00 91 THR A C 1
ATOM 750 O O . THR A 1 91 ? 7.946 3.268 1.998 1.00 96.00 91 THR A O 1
ATOM 753 N N . TRP A 1 92 ? 8.828 2.925 4.034 1.00 95.81 92 TRP A N 1
ATOM 754 C CA . TRP A 1 92 ? 7.541 2.939 4.716 1.00 95.81 92 TRP A CA 1
ATOM 755 C C . TRP A 1 92 ? 7.033 4.375 4.814 1.00 95.81 92 TRP A C 1
ATOM 757 O O . TRP A 1 92 ? 7.608 5.200 5.527 1.00 95.81 92 TRP A O 1
ATOM 767 N N . VAL A 1 93 ? 5.928 4.662 4.129 1.00 96.06 93 VAL A N 1
ATOM 768 C CA . VAL A 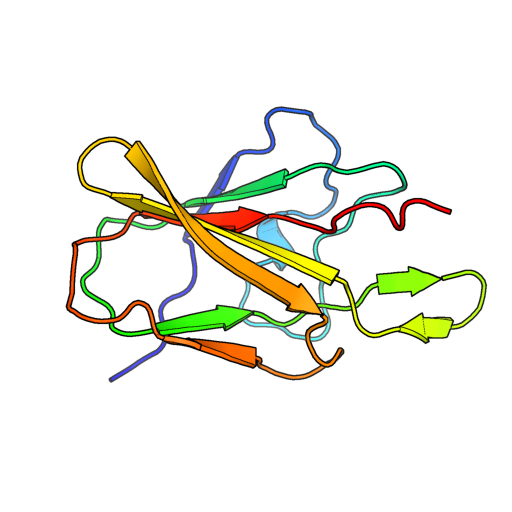1 93 ? 5.250 5.957 4.189 1.00 96.06 93 VAL A CA 1
ATOM 769 C C . VAL A 1 93 ? 3.990 5.835 5.029 1.00 96.06 93 VAL A C 1
ATOM 771 O O . VAL A 1 93 ? 3.078 5.083 4.700 1.00 96.06 93 VAL A O 1
ATOM 774 N N . GLU A 1 94 ? 3.931 6.603 6.114 1.00 95.88 94 GLU A N 1
ATOM 775 C CA . GLU A 1 94 ? 2.781 6.651 7.015 1.00 95.88 94 GLU A CA 1
ATOM 776 C C . GLU A 1 94 ? 1.815 7.777 6.629 1.00 95.88 94 GLU A C 1
ATOM 778 O O . GLU A 1 94 ? 2.231 8.906 6.348 1.00 95.88 94 GLU A O 1
ATOM 783 N N . LYS A 1 95 ? 0.510 7.501 6.685 1.00 93.81 95 LYS A N 1
ATOM 784 C CA . LYS A 1 95 ? -0.557 8.500 6.559 1.00 93.81 95 LYS A CA 1
ATOM 785 C C . LYS A 1 95 ? -1.442 8.452 7.795 1.00 93.81 95 LYS A C 1
ATOM 787 O O . LYS A 1 95 ? -1.982 7.405 8.143 1.00 93.81 95 LYS A O 1
ATOM 792 N N . ALA A 1 96 ? -1.564 9.590 8.473 1.00 93.25 96 ALA A N 1
ATOM 793 C CA . ALA A 1 96 ? -2.435 9.724 9.633 1.00 93.25 96 ALA A CA 1
ATOM 794 C C . ALA A 1 96 ? -3.897 9.814 9.191 1.00 93.25 96 ALA A C 1
ATOM 796 O O . ALA A 1 96 ? -4.224 10.637 8.343 1.00 93.25 96 ALA A O 1
ATOM 797 N N . ILE A 1 97 ? -4.756 8.997 9.799 1.00 86.94 97 ILE A N 1
ATOM 798 C CA . ILE A 1 97 ? -6.202 8.945 9.528 1.00 86.94 97 ILE A CA 1
ATOM 799 C C . ILE A 1 97 ? -6.911 10.170 10.123 1.00 86.94 97 ILE A C 1
ATOM 801 O O . ILE A 1 97 ? -7.906 10.650 9.589 1.00 86.94 97 ILE A O 1
ATOM 805 N N . GLY A 1 98 ? -6.377 10.710 11.222 1.00 80.00 98 GLY A N 1
ATOM 806 C CA . GLY A 1 98 ? -7.004 11.785 11.989 1.00 80.00 98 GLY A CA 1
ATOM 807 C C . GLY A 1 98 ? -7.793 11.248 13.185 1.00 80.00 98 GLY A C 1
ATOM 808 O O . GLY A 1 98 ? -7.382 10.279 13.821 1.00 80.00 98 GLY A O 1
ATOM 809 N N . ALA A 1 99 ? -8.894 11.912 13.548 1.00 58.72 99 ALA A N 1
ATOM 810 C CA . ALA A 1 99 ? -9.695 11.546 14.715 1.00 58.72 99 ALA A CA 1
ATOM 811 C C . ALA A 1 99 ? -10.530 10.277 14.447 1.00 58.72 99 ALA A C 1
ATOM 813 O O . ALA A 1 99 ? -11.638 10.358 13.935 1.00 58.72 99 ALA A O 1
ATOM 814 N N . VAL A 1 100 ? -9.928 9.134 14.788 1.00 51.94 100 VAL A N 1
ATOM 815 C CA . VAL A 1 100 ? -10.457 7.775 15.025 1.00 51.94 100 VAL A CA 1
ATOM 816 C C . VAL A 1 100 ? -11.900 7.512 14.559 1.00 51.94 100 VAL A C 1
ATOM 818 O O . VAL A 1 100 ? -12.865 7.832 15.251 1.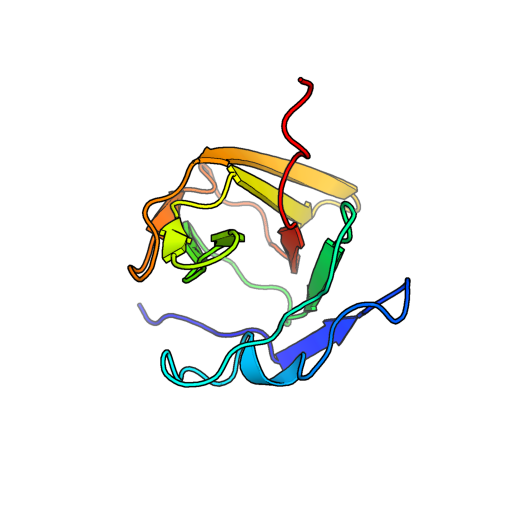00 51.94 100 VAL A O 1
ATOM 821 N N . GLY A 1 101 ? -12.018 6.829 13.423 1.00 47.81 101 GLY A N 1
ATOM 822 C CA . GLY A 1 101 ? -13.179 6.034 13.027 1.00 47.81 101 GLY A CA 1
ATOM 823 C C . GLY A 1 101 ? -12.712 4.601 12.777 1.00 47.81 101 GLY A C 1
ATOM 824 O O . GLY A 1 101 ? -11.566 4.381 12.400 1.00 47.81 101 GLY A O 1
ATOM 825 N N . ARG A 1 102 ? -13.566 3.621 13.054 1.00 46.88 102 ARG A N 1
ATOM 826 C CA . ARG A 1 102 ? -13.262 2.187 12.974 1.00 46.88 102 ARG A CA 1
ATOM 827 C C . ARG A 1 102 ? -13.094 1.777 11.504 1.00 46.88 102 ARG A C 1
ATOM 829 O O . ARG A 1 102 ? -14.052 1.925 10.757 1.00 46.88 102 ARG A O 1
ATOM 836 N N . LEU A 1 103 ? -11.925 1.287 11.080 1.00 50.47 103 LEU A N 1
ATOM 837 C CA . LEU A 1 103 ? -11.597 1.138 9.651 1.00 50.47 103 LEU A CA 1
ATOM 838 C C . LEU A 1 103 ? -11.602 -0.307 9.139 1.00 50.47 103 LEU A C 1
ATOM 840 O O . LEU A 1 103 ? -11.078 -1.209 9.791 1.00 50.47 103 LEU A O 1
ATOM 844 N N . ASN A 1 104 ? -12.081 -0.471 7.908 1.00 49.53 104 ASN A N 1
ATOM 845 C CA . ASN A 1 104 ? -11.648 -1.477 6.944 1.00 49.53 104 ASN A CA 1
ATOM 846 C C . ASN A 1 104 ? -10.704 -0.751 5.957 1.00 49.53 104 ASN A C 1
ATOM 848 O O . ASN A 1 104 ? -11.080 0.248 5.347 1.00 49.53 104 ASN A O 1
ATOM 852 N N . LEU A 1 105 ? -9.438 -1.156 5.870 1.00 46.91 105 LEU A N 1
ATOM 853 C CA . LEU A 1 105 ? -8.423 -0.469 5.057 1.00 46.91 105 LEU A CA 1
ATOM 854 C C . LEU A 1 105 ? -8.594 -0.803 3.564 1.00 46.91 105 LEU A C 1
ATOM 856 O O . LEU A 1 105 ? -9.069 -1.872 3.217 1.00 46.91 105 LEU A O 1
ATOM 860 N N . THR A 1 106 ? -8.209 0.097 2.664 1.00 52.59 106 THR A N 1
ATOM 861 C CA . THR A 1 106 ? -7.904 -0.209 1.258 1.00 52.59 106 THR A CA 1
ATOM 862 C C . THR A 1 106 ? -6.775 0.687 0.783 1.00 52.59 106 THR A C 1
ATOM 864 O O . THR A 1 106 ? -6.554 1.786 1.290 1.00 52.59 106 THR A O 1
ATOM 867 N N . VAL A 1 107 ? -5.993 0.192 -0.164 1.00 46.06 107 VAL A N 1
ATOM 868 C CA . VAL A 1 107 ? -4.857 0.908 -0.731 1.00 46.06 107 VAL A CA 1
ATOM 869 C C . VAL A 1 107 ? -5.073 0.941 -2.240 1.00 46.06 107 VAL A C 1
ATOM 871 O O . VAL A 1 107 ? -5.164 -0.102 -2.866 1.00 46.06 107 VAL A O 1
ATOM 874 N N . ILE A 1 108 ? -5.210 2.128 -2.829 1.00 44.59 108 ILE A N 1
ATOM 875 C CA . ILE A 1 108 ? -5.443 2.303 -4.269 1.00 44.59 108 ILE A CA 1
ATOM 876 C C . ILE A 1 108 ? -4.136 2.745 -4.970 1.00 44.59 108 ILE A C 1
ATOM 878 O O . ILE A 1 108 ? -3.339 3.539 -4.471 1.00 4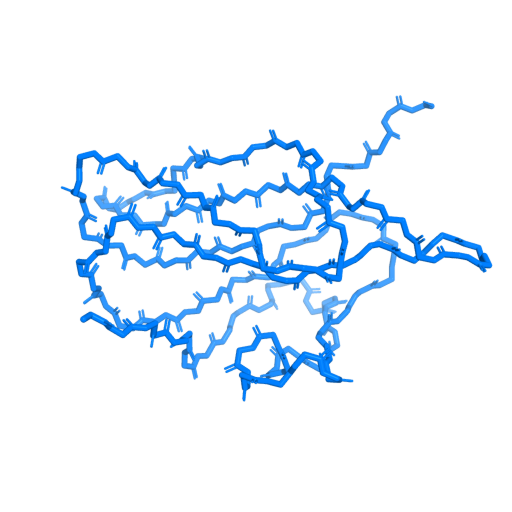4.59 108 ILE A O 1
ATOM 882 N N . SER A 1 109 ? -3.894 2.188 -6.151 1.00 42.66 109 SER A N 1
ATOM 883 C CA . SER A 1 109 ? -2.715 2.438 -6.992 1.00 42.66 109 SER A CA 1
ATOM 884 C C . SER A 1 109 ? -2.836 3.698 -7.869 1.00 42.66 109 SER A C 1
ATOM 886 O O . SER A 1 109 ? -3.885 4.346 -7.830 1.00 42.66 109 SER A O 1
ATOM 888 N N . PRO A 1 110 ? -1.786 4.082 -8.631 1.00 47.16 110 PRO A N 1
ATOM 889 C CA . PRO A 1 110 ? -1.591 5.429 -9.148 1.00 47.16 110 PRO A CA 1
ATOM 890 C C . PRO A 1 110 ? -2.705 6.078 -9.947 1.00 47.16 110 PRO A C 1
ATOM 892 O O . PRO A 1 110 ? -3.395 5.464 -10.761 1.00 47.16 110 PRO A O 1
ATOM 895 N N . VAL A 1 111 ? -2.764 7.404 -9.791 1.00 38.62 111 VAL A N 1
ATOM 896 C CA . VAL A 1 111 ? -3.342 8.293 -10.796 1.00 38.62 111 VAL A CA 1
ATOM 897 C C . VAL A 1 111 ? -2.445 8.204 -12.037 1.00 38.62 111 VAL A C 1
ATOM 899 O O . VAL A 1 111 ? -1.244 8.450 -11.926 1.00 38.62 111 VAL A O 1
ATOM 902 N N . PRO A 1 112 ? -2.977 7.872 -13.226 1.00 39.12 112 PRO A N 1
ATOM 903 C CA . PRO A 1 112 ? -2.186 7.954 -14.439 1.00 39.12 112 PRO A CA 1
ATOM 904 C C . PRO A 1 112 ? -1.801 9.419 -14.638 1.00 39.12 112 PRO A C 1
ATOM 906 O O . PRO A 1 112 ? -2.663 10.302 -14.580 1.00 39.12 112 PRO A O 1
ATOM 909 N N . SER A 1 113 ? -0.517 9.683 -14.873 1.00 40.22 113 SER A N 1
ATOM 910 C CA . SER A 1 113 ? -0.053 10.999 -15.295 1.00 40.22 113 SER A CA 1
ATOM 911 C C . SER A 1 113 ? -0.874 11.436 -16.513 1.00 40.22 113 SER A C 1
ATOM 913 O O . SER A 1 113 ? -0.807 10.858 -17.599 1.00 40.22 113 SER A O 1
ATOM 915 N N . LEU A 1 114 ? -1.734 12.440 -16.325 1.00 37.25 114 LEU A N 1
ATOM 916 C CA . LEU A 1 114 ? -2.356 13.112 -17.454 1.00 37.25 114 LEU A CA 1
ATOM 917 C C . LEU A 1 114 ? -1.275 13.988 -18.087 1.00 37.25 114 LEU A C 1
ATOM 919 O O . LEU A 1 114 ? -1.005 15.081 -17.595 1.00 37.25 114 LEU A O 1
ATOM 923 N N . THR A 1 115 ? -0.740 13.473 -19.198 1.00 37.03 115 THR A N 1
ATOM 924 C CA . THR A 1 115 ? 0.160 14.090 -20.195 1.00 37.03 115 THR A CA 1
ATOM 925 C C . THR A 1 115 ? 1.626 14.259 -19.834 1.00 37.03 115 THR A C 1
ATOM 927 O O . THR A 1 115 ? 1.926 14.833 -18.768 1.00 37.03 115 THR A O 1
#

Foldseek 3Di:
DDDDFFDDKDFPPPFKDPLVQQGPPDLVDDIDGDDDWGWMFGFDDWDKDFKDKGAAWDDDDDDTHFFFWWWWWDFPNDIDTQDTGTDGHRDIDMGTNPDIDTTTTTTTGHDPPPD

pLDDT: mean 84.92, std 17.14, range [37.03, 97.31]

Organism: NCBI:txid412755

Secondary structure (DSSP, 8-state):
------SEEE-TTS-EESGGGGGSS-TTS--EE-SS--EEEEE---B--SEEEE---EEETTEEEPPEEEEEEEETTEEEEEEEEE--TTS-EEEE--S---BEEEEE-PPP---

Radius of gyration: 13.79 Å; chains: 1; bounding box: 35×26×40 Å

Sequence (115 aa):
MAWVSPTSHDDWDDRWDDETNAYDEDTGSFAYYFGGAYYLELIHSAIDCDKVRIWALDHELESDVDPDILIFLYYDDGWQALFSGTITKNTWVEKAIGAVGRLNLTVISPVPSLT